Protein AF-A0A2V6BGK1-F1 (afdb_monomer_lite)

Radius of gyration: 13.81 Å; chains: 1; bounding box: 28×22×43 Å

Secondary structure (DSSP, 8-state):
-PPP--------HHHHHHHHHTTPEEEEEETTEEEEESSSSS--TTHHHHHHHHHHHHHHHHHHHHHHH-----------S--

Structure (mmCIF, N/CA/C/O backbone):
data_AF-A0A2V6BGK1-F1
#
_entry.id   AF-A0A2V6BGK1-F1
#
loop_
_atom_site.group_PDB
_atom_site.id
_atom_site.type_symbol
_atom_site.label_atom_id
_atom_site.label_alt_id
_atom_site.label_comp_id
_atom_site.label_asym_id
_atom_site.label_entity_id
_atom_site.label_seq_id
_atom_site.pdbx_PDB_ins_code
_atom_site.Cartn_x
_atom_site.Cartn_y
_atom_site.Cartn_z
_atom_site.occupancy
_atom_site.B_iso_or_equiv
_atom_site.auth_seq_id
_atom_site.auth_comp_id
_atom_site.auth_asym_id
_atom_site.auth_atom_id
_atom_site.pdbx_PDB_model_num
ATOM 1 N N . MET A 1 1 ? 16.161 -10.718 27.384 1.00 38.06 1 MET A N 1
ATOM 2 C CA . MET A 1 1 ? 15.381 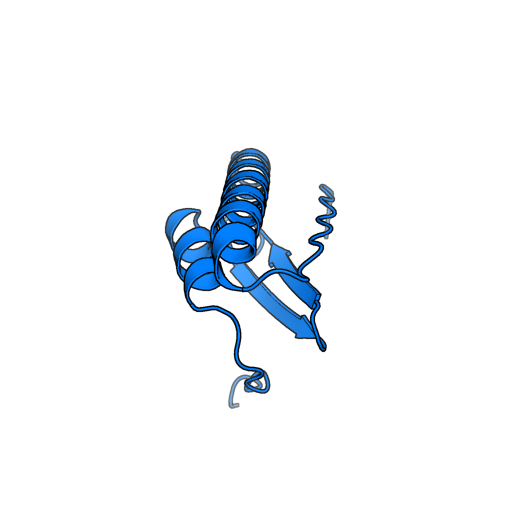-11.383 26.317 1.00 38.06 1 MET A CA 1
ATOM 3 C C . MET A 1 1 ? 15.480 -10.524 25.061 1.00 38.06 1 MET A C 1
ATOM 5 O O . MET A 1 1 ? 14.881 -9.458 25.029 1.00 38.06 1 MET A O 1
ATOM 9 N N . GLY A 1 2 ? 16.334 -10.894 24.102 1.00 37.62 2 GLY A N 1
ATOM 10 C CA . GLY A 1 2 ? 16.548 -10.116 22.874 1.00 37.62 2 GLY A CA 1
ATOM 11 C C . GLY A 1 2 ? 15.387 -10.305 21.900 1.00 37.62 2 GLY A C 1
ATOM 12 O O . GLY A 1 2 ? 14.942 -11.434 21.704 1.00 37.62 2 GLY A O 1
ATOM 13 N N . LYS A 1 3 ? 14.867 -9.211 21.330 1.00 31.42 3 LYS A N 1
ATOM 14 C CA . LYS A 1 3 ? 13.826 -9.276 20.294 1.00 31.42 3 LYS A CA 1
ATOM 15 C C . LYS A 1 3 ? 14.353 -10.069 19.080 1.00 31.42 3 LYS A C 1
ATOM 17 O O . LYS A 1 3 ? 15.533 -9.921 18.760 1.00 31.42 3 LYS A O 1
ATOM 22 N N . PRO A 1 4 ? 13.523 -10.887 18.407 1.00 30.86 4 PRO A N 1
ATOM 23 C CA . PRO A 1 4 ? 13.962 -11.662 17.251 1.00 30.86 4 PRO A CA 1
ATOM 24 C C . PRO A 1 4 ? 14.385 -10.710 16.129 1.00 30.86 4 PRO A C 1
ATOM 26 O O . PRO A 1 4 ? 13.599 -9.870 15.692 1.00 30.86 4 PRO A O 1
ATOM 29 N N . THR A 1 5 ? 15.629 -10.826 15.674 1.00 47.94 5 THR A N 1
ATOM 30 C CA . THR A 1 5 ? 16.156 -10.075 14.536 1.00 47.94 5 THR A CA 1
ATOM 31 C C . THR A 1 5 ? 15.603 -10.671 13.243 1.00 47.94 5 THR A C 1
ATOM 33 O O . THR A 1 5 ? 15.887 -11.814 12.887 1.00 47.94 5 THR A O 1
ATOM 36 N N . VAL A 1 6 ? 14.758 -9.900 12.555 1.00 49.03 6 VAL A N 1
ATOM 37 C CA . VAL A 1 6 ? 14.214 -10.245 11.237 1.00 49.03 6 VAL A CA 1
ATOM 38 C C . VAL A 1 6 ? 15.369 -10.279 10.234 1.00 49.03 6 VAL A C 1
ATOM 40 O O . VAL A 1 6 ? 16.109 -9.306 10.103 1.00 49.03 6 VAL A O 1
ATOM 43 N N . GLY A 1 7 ? 15.546 -11.422 9.567 1.00 38.81 7 GLY A N 1
ATOM 44 C CA . GLY A 1 7 ? 16.595 -11.642 8.574 1.00 38.81 7 GLY A CA 1
ATOM 45 C C . GLY A 1 7 ? 16.526 -10.621 7.438 1.00 38.81 7 GLY A C 1
ATOM 46 O O . GLY A 1 7 ? 15.479 -10.411 6.830 1.00 38.81 7 GLY A O 1
ATOM 47 N N . SER A 1 8 ? 17.657 -9.973 7.177 1.00 41.28 8 SER A N 1
ATOM 48 C CA . SER A 1 8 ? 17.820 -8.896 6.206 1.00 41.28 8 SER A CA 1
ATOM 49 C C . SER A 1 8 ? 17.908 -9.440 4.776 1.00 41.28 8 SER A C 1
ATOM 51 O O . SER A 1 8 ? 19.000 -9.713 4.279 1.00 41.28 8 SER A O 1
ATOM 53 N N . ASN A 1 9 ? 16.767 -9.580 4.100 1.00 39.12 9 ASN A N 1
ATOM 54 C CA . ASN A 1 9 ? 16.741 -9.540 2.634 1.00 39.12 9 ASN A CA 1
ATOM 55 C C . ASN A 1 9 ? 16.837 -8.059 2.206 1.00 39.12 9 ASN A C 1
ATOM 57 O O . ASN A 1 9 ? 16.228 -7.226 2.893 1.00 39.12 9 ASN A O 1
ATOM 61 N N . PRO A 1 10 ? 17.576 -7.685 1.138 1.00 38.62 10 PRO A N 1
ATOM 62 C CA . PRO A 1 10 ? 17.702 -6.293 0.725 1.00 38.62 10 PRO A CA 1
ATOM 63 C C . PRO A 1 10 ? 16.329 -5.796 0.281 1.00 38.62 10 PRO A C 1
ATOM 65 O O . PRO A 1 10 ? 15.846 -6.074 -0.811 1.00 38.62 10 PRO A O 1
ATOM 68 N N . THR A 1 11 ? 15.667 -5.108 1.196 1.00 46.56 11 THR A N 1
ATOM 69 C CA . THR A 1 11 ? 14.364 -4.509 0.966 1.00 46.56 11 THR A CA 1
ATOM 70 C C . THR A 1 11 ? 14.621 -3.151 0.320 1.00 46.56 11 THR A C 1
ATOM 72 O O . THR A 1 11 ? 15.483 -2.415 0.812 1.00 46.56 11 THR A O 1
ATOM 75 N N . PRO A 1 12 ? 13.941 -2.812 -0.786 1.00 49.84 12 PRO A N 1
ATOM 76 C CA . PRO A 1 12 ? 14.162 -1.540 -1.453 1.00 49.84 12 PRO A CA 1
ATOM 77 C C . PRO A 1 12 ? 13.895 -0.384 -0.482 1.00 49.84 12 PRO A C 1
ATOM 79 O O . PRO A 1 12 ? 12.832 -0.316 0.131 1.00 49.84 12 PRO A O 1
ATOM 82 N N . SER A 1 13 ? 14.858 0.531 -0.350 1.00 48.03 13 SER A N 1
ATOM 83 C CA . SER A 1 13 ? 14.843 1.654 0.604 1.00 48.03 13 SER A CA 1
ATOM 84 C C . SER A 1 13 ? 13.551 2.476 0.539 1.00 48.03 13 SER A C 1
ATOM 86 O O . SER A 1 13 ? 13.016 2.882 1.564 1.00 48.03 13 SER A O 1
ATOM 88 N N . VAL A 1 14 ? 13.008 2.622 -0.672 1.00 50.38 14 VAL A N 1
ATOM 89 C CA . VAL A 1 14 ? 11.752 3.323 -0.977 1.00 50.38 14 VAL A CA 1
ATOM 90 C C . VAL A 1 14 ? 10.561 2.792 -0.178 1.00 50.38 14 VAL A C 1
ATOM 92 O O . VAL A 1 14 ? 9.735 3.563 0.291 1.00 50.38 14 VAL A O 1
ATOM 95 N N . THR A 1 15 ? 10.473 1.479 0.036 1.00 56.75 15 THR A N 1
ATOM 96 C CA . THR A 1 15 ? 9.335 0.886 0.750 1.00 56.75 15 THR A CA 1
ATOM 97 C C . THR A 1 15 ? 9.352 1.221 2.242 1.00 56.75 15 THR A C 1
ATOM 99 O O . THR A 1 15 ? 8.317 1.212 2.907 1.00 56.75 15 THR A O 1
ATOM 102 N N . TYR A 1 16 ? 10.535 1.519 2.783 1.00 54.28 16 TYR A N 1
ATOM 103 C CA . TYR A 1 16 ? 10.700 1.865 4.186 1.00 54.28 16 TYR A CA 1
ATOM 104 C C . TYR A 1 16 ? 10.313 3.303 4.495 1.00 54.28 16 TYR A C 1
ATOM 106 O O . TYR A 1 16 ? 9.740 3.536 5.559 1.00 54.28 16 TYR A O 1
ATOM 114 N N . GLU A 1 17 ? 10.617 4.217 3.580 1.00 57.84 17 GLU A N 1
ATOM 115 C CA . GLU A 1 17 ? 10.275 5.633 3.690 1.00 57.84 17 GLU A CA 1
ATOM 116 C C . GLU A 1 17 ? 8.752 5.815 3.685 1.00 57.84 17 GLU A C 1
ATOM 118 O O . GLU A 1 17 ? 8.214 6.489 4.562 1.00 57.84 17 GLU A O 1
ATOM 123 N N . ASP A 1 18 ? 8.050 5.121 2.781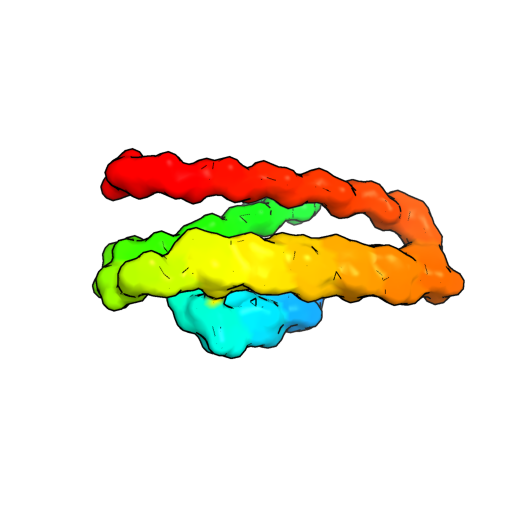 1.00 59.94 18 ASP A N 1
ATOM 124 C CA . ASP A 1 18 ? 6.590 5.206 2.651 1.00 59.94 18 ASP A CA 1
ATOM 125 C C . ASP A 1 18 ? 5.853 4.707 3.914 1.00 59.94 18 ASP A C 1
ATOM 127 O O . ASP A 1 18 ? 4.854 5.294 4.342 1.00 59.94 18 ASP A O 1
ATOM 131 N N . ALA A 1 19 ? 6.355 3.641 4.549 1.00 58.97 19 ALA A N 1
ATOM 132 C CA . ALA A 1 19 ? 5.774 3.088 5.776 1.00 58.97 19 ALA A CA 1
ATOM 133 C C . ALA A 1 19 ? 6.004 3.985 7.003 1.00 58.97 19 ALA A C 1
ATOM 135 O O . ALA A 1 19 ? 5.071 4.209 7.778 1.00 58.97 19 ALA A O 1
ATOM 136 N N . ASP A 1 20 ? 7.217 4.528 7.164 1.00 59.88 20 ASP A N 1
ATOM 137 C CA . ASP A 1 20 ? 7.541 5.399 8.302 1.00 59.88 20 ASP A CA 1
ATOM 138 C C . ASP A 1 20 ? 6.772 6.728 8.211 1.00 59.88 20 ASP A C 1
ATOM 140 O O . ASP A 1 20 ? 6.266 7.223 9.218 1.00 59.88 20 ASP A O 1
ATOM 144 N N . GLN A 1 21 ? 6.594 7.269 7.000 1.00 61.69 21 GLN A N 1
ATOM 145 C CA . GLN A 1 21 ? 5.776 8.467 6.766 1.00 61.69 21 GLN A CA 1
ATOM 146 C C . GLN A 1 21 ? 4.288 8.243 7.068 1.00 61.69 21 GLN A C 1
ATOM 148 O O . GLN A 1 21 ? 3.587 9.174 7.462 1.00 61.69 21 GLN A O 1
ATOM 153 N N . SER A 1 22 ? 3.812 7.007 6.920 1.00 62.12 22 SER A N 1
ATOM 154 C CA . SER A 1 22 ? 2.394 6.658 7.046 1.00 62.12 22 SER A CA 1
ATOM 155 C C . SER A 1 22 ? 2.006 6.137 8.439 1.00 62.12 22 SER A C 1
ATOM 157 O O . SER A 1 22 ? 0.863 5.726 8.635 1.00 62.12 22 SER A O 1
ATOM 159 N N . LYS A 1 23 ? 2.931 6.151 9.415 1.00 68.75 23 LYS A N 1
ATOM 160 C CA . LYS A 1 23 ? 2.763 5.535 10.751 1.00 68.75 23 LYS A CA 1
ATOM 161 C C . LYS A 1 23 ? 2.356 4.058 10.677 1.00 68.75 23 LYS A C 1
ATOM 163 O O . LYS A 1 23 ? 1.517 3.590 11.448 1.00 68.75 23 LYS A O 1
ATOM 168 N N . LEU A 1 24 ? 2.914 3.337 9.709 1.00 72.56 24 LEU A N 1
ATOM 169 C CA . LEU A 1 24 ? 2.615 1.932 9.488 1.00 72.56 24 LEU A CA 1
ATOM 170 C C . LEU A 1 24 ? 3.741 1.055 10.019 1.00 72.56 24 LEU A C 1
ATOM 172 O O . LEU A 1 24 ? 4.924 1.379 9.928 1.00 72.56 24 LEU A O 1
ATOM 176 N N . GLU A 1 25 ? 3.363 -0.090 10.563 1.00 75.31 25 GLU A N 1
ATOM 177 C CA . GLU A 1 25 ? 4.271 -1.038 11.175 1.00 75.31 25 GLU A CA 1
ATOM 178 C C . GLU A 1 25 ? 4.705 -2.109 10.186 1.00 75.31 25 GLU A C 1
ATOM 180 O O . GLU A 1 25 ? 3.908 -2.794 9.538 1.00 75.31 25 GLU A O 1
ATOM 185 N N . LYS A 1 26 ? 6.017 -2.286 10.109 1.00 70.44 26 LYS A N 1
ATOM 186 C CA . LYS A 1 26 ? 6.665 -3.264 9.242 1.00 70.44 26 LYS A CA 1
ATOM 187 C C . LYS A 1 26 ? 6.665 -4.605 9.963 1.00 70.44 26 LYS A C 1
ATOM 189 O O . LYS A 1 26 ? 7.255 -4.720 11.035 1.00 70.44 26 LYS A O 1
ATOM 194 N N . ILE A 1 27 ? 6.031 -5.620 9.377 1.00 59.97 27 ILE A N 1
ATOM 195 C CA . ILE A 1 27 ? 5.888 -6.920 10.044 1.00 59.97 27 ILE A CA 1
ATOM 196 C C . ILE A 1 27 ? 6.996 -7.877 9.618 1.00 59.97 27 ILE A C 1
ATOM 198 O O . ILE A 1 27 ? 7.672 -8.449 10.473 1.00 59.97 27 ILE A O 1
ATOM 202 N N . LYS A 1 28 ? 7.173 -8.099 8.310 1.00 69.06 28 LYS A N 1
ATOM 203 C CA . LYS A 1 28 ? 8.121 -9.098 7.793 1.00 69.06 28 LYS A CA 1
ATOM 204 C C . LYS A 1 28 ? 8.344 -8.966 6.291 1.00 69.06 28 LYS A C 1
ATOM 206 O O . LYS A 1 28 ? 7.466 -8.517 5.556 1.00 69.06 28 LYS A O 1
ATOM 211 N N . THR A 1 29 ? 9.495 -9.465 5.851 1.00 73.25 29 THR A N 1
ATOM 212 C CA . THR A 1 29 ? 9.761 -9.821 4.455 1.00 73.25 29 THR A CA 1
ATOM 213 C C . THR A 1 29 ? 9.881 -11.341 4.344 1.00 73.25 29 THR A C 1
ATOM 215 O O . THR A 1 29 ? 10.446 -11.990 5.227 1.00 73.25 29 THR A O 1
ATOM 218 N N . ILE A 1 30 ? 9.296 -11.934 3.303 1.00 74.69 30 ILE A N 1
ATOM 219 C CA . ILE A 1 30 ? 9.413 -13.369 3.000 1.00 74.69 30 ILE A CA 1
ATOM 220 C C . ILE A 1 30 ? 9.671 -13.492 1.502 1.00 74.69 30 ILE A C 1
ATOM 222 O O . ILE A 1 30 ? 8.759 -13.307 0.700 1.00 74.69 30 ILE A O 1
ATOM 226 N N . GLY A 1 31 ? 10.917 -13.786 1.125 1.00 80.19 31 GLY A N 1
ATOM 227 C CA . GLY A 1 31 ? 11.326 -13.773 -0.280 1.00 80.19 31 GLY A CA 1
ATOM 228 C C . GLY A 1 31 ? 11.168 -12.377 -0.890 1.00 80.19 31 GLY A C 1
ATOM 229 O O . GLY A 1 31 ? 11.771 -11.421 -0.399 1.00 80.19 31 GLY A O 1
ATOM 230 N N . ASP A 1 32 ? 10.357 -12.283 -1.942 1.00 78.50 32 ASP A N 1
ATOM 231 C CA . ASP A 1 32 ? 9.951 -11.047 -2.624 1.00 78.50 32 ASP A CA 1
ATOM 232 C C . ASP A 1 32 ? 8.699 -10.388 -2.008 1.00 78.50 32 ASP A C 1
ATOM 234 O O . ASP A 1 32 ? 8.335 -9.270 -2.374 1.00 78.50 32 ASP A O 1
ATOM 238 N N . GLY A 1 33 ? 8.045 -11.060 -1.057 1.00 81.25 33 GLY A N 1
ATOM 239 C CA . GLY A 1 33 ? 6.875 -10.557 -0.352 1.00 81.25 33 GLY A CA 1
ATOM 240 C C . GLY A 1 33 ? 7.231 -9.576 0.765 1.00 81.25 33 GLY A C 1
ATOM 241 O O . GLY A 1 33 ? 8.128 -9.828 1.577 1.00 81.25 33 GLY A O 1
ATOM 242 N N . TYR A 1 34 ? 6.466 -8.487 0.846 1.00 84.25 34 TYR A N 1
ATOM 243 C CA . TYR A 1 34 ? 6.553 -7.463 1.888 1.00 84.25 34 TYR A CA 1
ATOM 244 C C . TYR A 1 34 ? 5.206 -7.315 2.600 1.00 84.25 34 TYR A C 1
ATOM 246 O O . TYR A 1 34 ? 4.172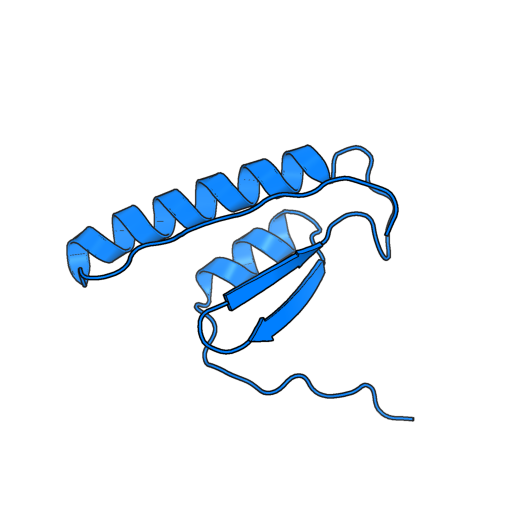 -7.237 1.937 1.00 84.25 34 TYR A O 1
ATOM 254 N N . MET A 1 35 ? 5.210 -7.272 3.936 1.00 85.38 35 MET A N 1
ATOM 255 C CA . MET A 1 35 ? 3.990 -7.165 4.741 1.00 85.38 35 MET A CA 1
ATOM 256 C C . MET A 1 35 ? 4.054 -5.993 5.724 1.00 85.38 35 MET A C 1
ATOM 258 O O . MET A 1 35 ? 5.032 -5.824 6.460 1.00 85.38 35 MET A O 1
ATOM 262 N N . VAL A 1 36 ? 2.962 -5.231 5.762 1.00 85.81 36 VAL A N 1
ATOM 263 C CA . VAL A 1 36 ? 2.772 -4.043 6.601 1.00 85.81 36 VAL A CA 1
ATOM 264 C C . VAL A 1 36 ? 1.425 -4.150 7.303 1.00 85.81 36 VAL A C 1
ATOM 266 O O . VAL A 1 36 ? 0.477 -4.697 6.740 1.00 85.81 36 VAL A O 1
ATOM 269 N N . ALA A 1 37 ? 1.333 -3.616 8.513 1.00 85.56 37 ALA A N 1
ATOM 270 C CA . ALA A 1 37 ? 0.076 -3.435 9.222 1.00 85.56 37 ALA A CA 1
ATOM 271 C C . ALA A 1 37 ? -0.007 -2.037 9.833 1.00 85.56 37 ALA A C 1
ATOM 273 O O . ALA A 1 37 ? 0.997 -1.370 10.042 1.00 85.56 37 ALA A O 1
ATOM 274 N N . GLY A 1 38 ? -1.224 -1.567 10.071 1.00 84.56 38 GLY A N 1
ATOM 275 C CA . GLY A 1 38 ? -1.487 -0.275 10.688 1.00 84.56 38 GLY A CA 1
ATOM 276 C C . GLY A 1 38 ? -2.509 -0.466 11.791 1.00 84.56 38 GLY A C 1
ATOM 277 O O . GLY A 1 38 ? -3.413 -1.285 11.640 1.00 84.56 38 GLY A O 1
ATOM 278 N N . GLY A 1 39 ? -2.366 0.274 12.888 1.00 81.25 39 GLY A N 1
ATOM 279 C CA . GLY A 1 39 ? -3.303 0.183 14.006 1.00 81.25 39 GLY A CA 1
ATOM 280 C C . GLY A 1 39 ? -2.995 -0.906 15.043 1.00 81.25 39 GLY A C 1
ATOM 281 O O . GLY A 1 39 ? -3.847 -1.143 15.893 1.00 81.25 39 GLY A O 1
ATOM 282 N N . LEU A 1 40 ? -1.837 -1.584 14.972 1.00 77.00 40 LEU A N 1
ATOM 283 C CA . LEU A 1 40 ? -1.485 -2.702 15.865 1.00 77.00 40 LEU A CA 1
ATOM 284 C C . LEU A 1 40 ? -0.928 -2.241 17.220 1.00 77.00 40 LEU A C 1
ATOM 286 O O . LEU A 1 40 ? -1.405 -2.701 18.254 1.00 77.00 40 LEU A O 1
ATOM 290 N N . ILE A 1 41 ? 0.070 -1.353 17.233 1.00 72.12 41 ILE A N 1
ATOM 291 C CA . 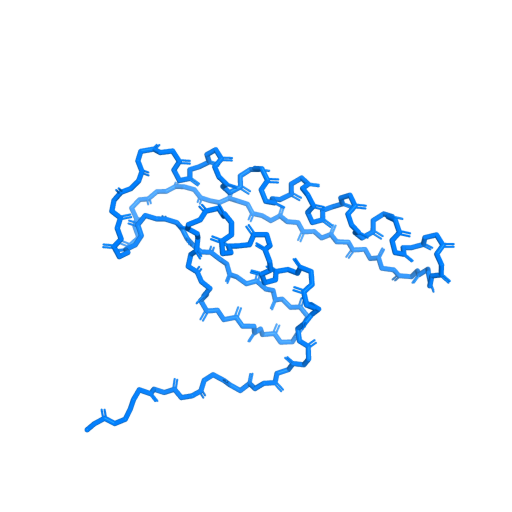ILE A 1 41 ? 0.655 -0.786 18.458 1.00 72.12 41 ILE A CA 1
ATOM 292 C C . ILE A 1 41 ? -0.078 0.497 18.847 1.00 72.12 41 ILE A C 1
ATOM 294 O O . ILE A 1 41 ? -0.482 0.648 19.999 1.00 72.12 41 ILE A O 1
ATOM 298 N N . GLU A 1 42 ? -0.276 1.410 17.894 1.00 74.25 42 GLU A N 1
ATOM 299 C CA . GLU A 1 42 ? -1.052 2.636 18.099 1.00 74.25 42 GLU A CA 1
ATOM 300 C C . GLU A 1 42 ? -2.351 2.580 17.304 1.00 74.25 42 GLU A C 1
ATOM 302 O O . GLU A 1 42 ? -2.332 2.481 16.076 1.00 74.25 42 GLU A O 1
ATOM 307 N N . GLN A 1 43 ? -3.488 2.678 18.000 1.00 73.25 43 GLN A N 1
ATOM 308 C CA . GLN A 1 43 ? -4.783 2.786 17.340 1.00 73.25 43 GLN A CA 1
ATOM 309 C C . GLN A 1 43 ? -4.810 4.029 16.451 1.00 73.25 43 GLN A C 1
ATOM 311 O O . GLN A 1 43 ? -4.605 5.153 16.906 1.00 73.25 43 GLN A O 1
ATOM 316 N N . ASN A 1 44 ? -5.100 3.816 15.174 1.00 76.06 44 ASN A N 1
ATOM 317 C CA . ASN A 1 44 ? -5.166 4.869 14.179 1.00 76.06 44 ASN A CA 1
ATOM 318 C C . ASN A 1 44 ? -6.446 4.684 13.366 1.00 76.06 44 ASN A C 1
ATOM 320 O O . ASN A 1 44 ? -6.517 3.758 12.569 1.00 76.06 44 ASN A O 1
ATOM 324 N N . ALA A 1 45 ? -7.442 5.556 13.541 1.00 80.81 45 ALA A N 1
ATOM 325 C CA . ALA A 1 45 ? -8.697 5.483 12.785 1.00 80.81 45 ALA A CA 1
ATOM 326 C C . ALA A 1 45 ? -8.483 5.573 11.259 1.00 80.81 45 ALA A C 1
ATOM 328 O O . ALA A 1 45 ? -9.276 5.036 10.489 1.00 80.81 45 ALA A O 1
ATOM 329 N N . ASP A 1 46 ? -7.369 6.170 10.831 1.00 85.38 46 ASP A N 1
ATOM 330 C CA . ASP A 1 46 ? -7.006 6.372 9.432 1.00 85.38 46 ASP A CA 1
ATOM 331 C C . ASP A 1 46 ? -6.063 5.280 8.897 1.00 85.38 46 ASP A C 1
ATOM 333 O O . ASP A 1 46 ? -5.517 5.414 7.798 1.00 85.38 46 ASP A O 1
ATOM 337 N N . HIS A 1 47 ? -5.864 4.174 9.633 1.00 86.00 47 HIS A N 1
ATOM 338 C CA . HIS A 1 47 ? -4.924 3.110 9.254 1.00 86.00 47 HIS A CA 1
ATOM 339 C C . HIS A 1 47 ? -5.188 2.569 7.837 1.00 86.00 47 HIS A C 1
ATOM 341 O O . HIS A 1 47 ? -4.251 2.264 7.101 1.00 86.00 47 HIS A O 1
ATOM 347 N N . LEU A 1 48 ? -6.456 2.476 7.420 1.00 87.88 48 LEU A N 1
ATOM 348 C CA . LEU A 1 48 ? -6.827 2.007 6.085 1.00 87.88 48 LEU A CA 1
ATOM 349 C C . LEU A 1 48 ? -6.456 3.026 5.001 1.00 87.88 48 LEU A C 1
ATOM 351 O O . LEU A 1 48 ? -5.935 2.644 3.955 1.00 87.88 48 LEU A O 1
ATOM 355 N N . ALA A 1 49 ? -6.692 4.315 5.247 1.00 88.56 49 ALA A N 1
ATOM 356 C CA . ALA A 1 49 ? -6.338 5.371 4.302 1.00 88.56 49 ALA A CA 1
ATOM 357 C C . ALA A 1 49 ? -4.815 5.465 4.124 1.00 88.56 49 ALA A C 1
ATOM 359 O O . ALA A 1 49 ? -4.327 5.556 2.995 1.00 88.56 49 ALA A O 1
ATOM 360 N N . ALA A 1 50 ? -4.062 5.353 5.222 1.00 87.00 50 ALA A N 1
ATOM 361 C CA . ALA A 1 50 ? -2.605 5.270 5.203 1.00 87.00 50 ALA A CA 1
ATOM 362 C C . ALA A 1 50 ? -2.116 4.060 4.383 1.00 87.00 50 ALA A C 1
ATOM 364 O O . ALA A 1 50 ? -1.269 4.210 3.502 1.00 87.00 50 ALA A O 1
ATOM 365 N N . MET A 1 51 ? -2.713 2.878 4.588 1.00 89.38 51 MET A N 1
ATOM 366 C CA . MET A 1 51 ? -2.397 1.668 3.816 1.00 89.38 51 MET A CA 1
ATOM 367 C C . MET A 1 51 ? -2.681 1.809 2.322 1.00 89.38 51 MET A C 1
ATOM 369 O O . MET A 1 51 ? -1.849 1.439 1.494 1.00 89.38 51 MET A O 1
ATOM 373 N N . ALA A 1 52 ? -3.844 2.355 1.965 1.00 91.25 52 ALA A N 1
ATOM 374 C CA . ALA A 1 52 ? -4.207 2.585 0.572 1.00 91.25 52 ALA A CA 1
ATOM 375 C C . ALA A 1 52 ? -3.253 3.588 -0.098 1.00 91.25 52 ALA A C 1
ATOM 377 O O . ALA A 1 52 ? -2.832 3.381 -1.235 1.00 91.25 52 ALA A O 1
ATOM 378 N N . THR A 1 53 ? -2.863 4.640 0.625 1.00 90.19 53 THR A N 1
ATOM 379 C CA . THR A 1 53 ? -1.912 5.650 0.140 1.00 90.19 53 THR A CA 1
ATOM 380 C C . THR A 1 53 ? -0.540 5.034 -0.117 1.00 90.19 53 THR A C 1
ATOM 382 O O . THR A 1 53 ? 0.014 5.204 -1.205 1.00 90.19 53 THR A O 1
ATOM 385 N N . MET A 1 54 ? -0.027 4.244 0.831 1.00 87.56 54 MET A N 1
ATOM 386 C CA . MET A 1 54 ? 1.229 3.513 0.667 1.00 87.56 54 MET A CA 1
ATOM 387 C C . MET A 1 54 ? 1.169 2.556 -0.531 1.00 87.56 54 MET A C 1
ATOM 389 O O . MET A 1 54 ? 2.092 2.524 -1.344 1.00 87.56 54 MET A O 1
ATOM 393 N N . ALA A 1 55 ? 0.072 1.810 -0.690 1.00 90.62 55 ALA A N 1
ATOM 394 C CA . ALA A 1 55 ? -0.097 0.886 -1.807 1.00 90.62 55 ALA A CA 1
ATOM 395 C C . ALA A 1 55 ? 0.003 1.595 -3.171 1.00 90.62 55 ALA A C 1
ATOM 397 O O . ALA A 1 55 ? 0.688 1.114 -4.078 1.00 90.62 55 ALA A O 1
ATOM 398 N N . LEU A 1 56 ? -0.636 2.761 -3.310 1.00 90.56 56 LEU A N 1
ATOM 399 C CA . LEU A 1 56 ? -0.568 3.574 -4.526 1.00 90.56 56 LEU A CA 1
ATOM 400 C C . LEU A 1 56 ? 0.848 4.111 -4.777 1.00 90.56 56 LEU A C 1
ATOM 402 O O . LEU A 1 56 ? 1.342 4.018 -5.904 1.00 90.56 56 LEU A O 1
ATOM 406 N N . ALA A 1 57 ? 1.517 4.621 -3.739 1.00 88.50 57 ALA A N 1
ATOM 407 C CA . ALA A 1 57 ? 2.888 5.120 -3.832 1.00 88.50 57 ALA A CA 1
ATOM 408 C C . ALA A 1 57 ? 3.867 4.019 -4.275 1.00 88.50 57 ALA A C 1
ATOM 410 O O . ALA A 1 57 ? 4.631 4.207 -5.225 1.00 88.50 57 ALA A O 1
ATOM 411 N N . MET A 1 58 ? 3.779 2.827 -3.677 1.00 88.56 58 MET A N 1
ATOM 412 C CA . MET A 1 58 ? 4.600 1.672 -4.056 1.00 88.56 58 MET A CA 1
ATOM 413 C C . MET A 1 58 ? 4.385 1.267 -5.516 1.00 88.56 58 MET A C 1
ATOM 415 O O . MET A 1 58 ? 5.349 0.988 -6.235 1.00 88.56 58 MET A O 1
ATOM 419 N N . HIS A 1 59 ? 3.134 1.259 -5.978 1.00 91.12 59 HIS A N 1
ATOM 420 C CA . HIS A 1 59 ? 2.814 0.911 -7.358 1.00 91.12 59 HIS A CA 1
ATOM 421 C C . HIS A 1 59 ? 3.388 1.931 -8.353 1.00 91.12 59 HIS A C 1
ATOM 423 O O . HIS A 1 59 ? 3.953 1.556 -9.385 1.00 91.12 59 HIS A O 1
ATOM 429 N N . GLU A 1 60 ? 3.308 3.222 -8.025 1.00 90.19 60 GLU A N 1
ATOM 430 C CA . GLU A 1 60 ? 3.913 4.295 -8.816 1.00 90.19 60 GLU A CA 1
ATOM 431 C C . GLU A 1 60 ? 5.440 4.172 -8.870 1.00 90.19 60 GLU A C 1
ATOM 433 O O . GLU A 1 60 ? 6.052 4.316 -9.931 1.00 90.19 60 GLU A O 1
ATOM 438 N N . ASN A 1 61 ? 6.064 3.853 -7.740 1.00 88.00 61 ASN A N 1
ATOM 439 C CA . ASN A 1 61 ? 7.509 3.694 -7.639 1.00 88.00 61 ASN A CA 1
ATOM 440 C C . ASN A 1 61 ? 8.014 2.498 -8.456 1.00 88.00 61 ASN A C 1
ATOM 442 O O . ASN A 1 61 ? 9.023 2.621 -9.158 1.00 88.00 61 ASN A O 1
ATOM 446 N N . VAL A 1 62 ? 7.294 1.371 -8.457 1.00 89.31 62 VAL A N 1
ATOM 447 C CA . VAL A 1 62 ? 7.611 0.235 -9.338 1.00 89.31 62 VAL A CA 1
ATOM 448 C C . VAL A 1 62 ? 7.432 0.613 -10.806 1.00 89.31 62 VAL A C 1
ATOM 450 O O . VAL A 1 62 ? 8.307 0.311 -11.616 1.00 89.31 62 VAL A O 1
ATOM 453 N N . ARG A 1 63 ? 6.366 1.344 -11.162 1.00 89.06 63 ARG A N 1
ATOM 454 C CA . ARG A 1 63 ? 6.162 1.833 -12.536 1.00 89.06 63 ARG A CA 1
ATOM 455 C C . ARG A 1 63 ? 7.323 2.713 -13.006 1.00 89.06 63 ARG A C 1
ATOM 457 O O . ARG A 1 63 ? 7.854 2.495 -14.094 1.00 89.06 63 ARG A O 1
ATOM 464 N N . LYS A 1 64 ? 7.754 3.668 -12.178 1.00 89.12 64 LYS A N 1
ATOM 465 C CA . LYS A 1 64 ? 8.919 4.525 -12.455 1.00 89.12 64 LYS A CA 1
ATOM 466 C C . LYS A 1 64 ? 10.198 3.701 -12.575 1.00 89.12 64 LYS A C 1
ATOM 468 O O . LYS A 1 64 ? 10.957 3.889 -13.519 1.00 89.12 64 LYS A O 1
ATOM 473 N N . SER A 1 65 ? 10.417 2.747 -11.678 1.00 88.00 65 SER A N 1
ATOM 474 C CA . SER A 1 65 ? 11.615 1.898 -11.693 1.00 88.00 65 SER A CA 1
ATOM 475 C C . SER A 1 65 ? 11.674 1.005 -12.935 1.00 88.00 65 SER A C 1
ATOM 477 O O . SER A 1 65 ? 12.737 0.848 -13.536 1.00 88.00 65 SER A O 1
ATOM 479 N N . ASN A 1 66 ? 10.524 0.500 -13.390 1.00 88.75 66 ASN A N 1
ATOM 480 C CA . ASN A 1 66 ? 10.410 -0.287 -14.616 1.00 88.75 66 ASN A CA 1
ATOM 481 C C . ASN A 1 66 ? 10.841 0.478 -15.871 1.00 88.75 66 ASN A C 1
ATOM 483 O O . ASN A 1 66 ? 11.328 -0.154 -16.802 1.00 88.75 66 ASN A O 1
ATOM 487 N N . SER A 1 67 ? 10.736 1.810 -15.897 1.00 86.88 67 SER A N 1
ATOM 48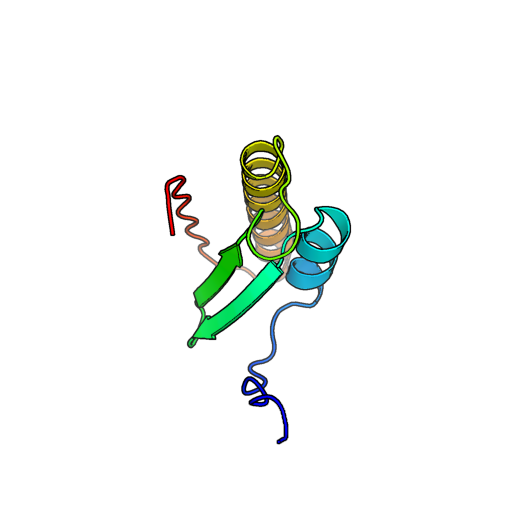8 C CA . SER A 1 67 ? 11.235 2.600 -17.033 1.00 86.88 67 SER A CA 1
ATOM 489 C C . SER A 1 67 ? 12.758 2.520 -17.203 1.00 86.88 67 SER A C 1
ATOM 491 O O . SER A 1 67 ? 13.259 2.696 -18.310 1.00 86.88 67 SER A O 1
ATOM 493 N N . LYS A 1 68 ? 13.493 2.235 -16.118 1.00 88.12 68 LYS A N 1
ATOM 494 C CA . LYS A 1 68 ? 14.960 2.161 -16.100 1.00 88.12 68 LYS A CA 1
ATOM 495 C C . LYS A 1 68 ? 15.489 0.729 -16.082 1.00 88.12 68 LYS A C 1
ATOM 497 O O . LYS A 1 68 ? 16.510 0.456 -16.702 1.00 88.12 68 LYS A O 1
ATOM 502 N N . PHE A 1 69 ? 14.831 -0.159 -15.345 1.00 86.06 69 PHE A N 1
ATOM 503 C CA . PHE A 1 69 ? 15.329 -1.512 -15.082 1.00 86.06 69 PHE A CA 1
ATOM 504 C C . PHE A 1 69 ? 14.483 -2.609 -15.742 1.00 86.06 69 PHE A C 1
ATOM 506 O O . PHE A 1 69 ? 15.014 -3.665 -16.068 1.00 86.06 69 PHE A O 1
ATOM 513 N N . GLY A 1 70 ? 13.193 -2.342 -15.981 1.00 88.06 70 GLY A N 1
ATOM 514 C CA . GLY A 1 70 ? 12.229 -3.306 -16.514 1.00 88.06 70 GLY A CA 1
ATOM 515 C C . GLY A 1 70 ? 11.992 -4.536 -15.624 1.00 88.06 70 GLY A C 1
ATOM 516 O O . GLY A 1 70 ? 12.673 -4.764 -14.630 1.00 88.06 70 GLY A O 1
ATOM 517 N N . GLY A 1 71 ? 11.007 -5.353 -16.007 1.00 87.94 71 GLY A N 1
ATOM 518 C CA . GLY A 1 71 ? 10.849 -6.720 -15.494 1.00 87.94 71 GLY A CA 1
ATOM 519 C C . GLY A 1 71 ? 10.148 -6.888 -14.141 1.00 87.94 71 GLY A C 1
ATOM 520 O O . GLY A 1 71 ? 9.938 -8.026 -13.728 1.00 87.94 71 GLY A O 1
ATOM 521 N N . PHE A 1 72 ? 9.735 -5.815 -13.462 1.00 88.44 72 PHE A N 1
ATOM 522 C CA . PHE A 1 72 ? 9.009 -5.928 -12.195 1.00 88.44 72 PHE A CA 1
ATOM 523 C C . PHE A 1 72 ? 7.491 -5.947 -12.404 1.00 88.44 72 PHE A C 1
ATOM 525 O O . PHE A 1 72 ? 6.936 -5.122 -13.129 1.00 88.44 72 PHE A O 1
ATOM 532 N N . SER A 1 73 ? 6.801 -6.846 -11.703 1.00 88.81 73 SER A N 1
ATOM 533 C CA . SER A 1 73 ? 5.339 -6.869 -11.607 1.00 88.81 73 SER A CA 1
ATOM 534 C C . SER A 1 73 ? 4.946 -6.885 -10.136 1.00 88.81 73 SER A C 1
ATOM 536 O O . SER A 1 73 ? 5.215 -7.860 -9.437 1.00 88.81 73 SER A O 1
ATOM 538 N N . LEU A 1 74 ? 4.304 -5.816 -9.665 1.00 89.50 74 LEU A N 1
ATOM 539 C CA . LEU A 1 74 ? 3.877 -5.690 -8.274 1.00 89.50 74 LEU A CA 1
ATOM 540 C C . LEU A 1 74 ? 2.410 -6.103 -8.122 1.00 89.50 74 LEU A C 1
ATOM 542 O O . LEU A 1 74 ? 1.558 -5.694 -8.906 1.00 89.50 74 LEU A O 1
ATOM 546 N N . ARG A 1 75 ? 2.109 -6.892 -7.089 1.00 92.75 75 ARG A N 1
ATOM 547 C CA . ARG A 1 75 ? 0.741 -7.200 -6.651 1.00 92.75 75 ARG A CA 1
ATOM 548 C C . ARG A 1 75 ? 0.609 -6.798 -5.191 1.00 92.75 75 ARG A C 1
ATOM 550 O O . ARG A 1 75 ? 1.469 -7.155 -4.392 1.00 92.75 75 ARG A O 1
ATOM 557 N N . ILE A 1 76 ? -0.454 -6.075 -4.853 1.00 92.88 76 ILE A N 1
ATOM 558 C CA . ILE A 1 76 ? -0.723 -5.617 -3.487 1.00 92.88 76 ILE A CA 1
ATOM 559 C C . ILE A 1 76 ? -2.108 -6.114 -3.080 1.00 92.88 76 ILE A C 1
ATOM 561 O O . ILE A 1 76 ? -3.082 -5.885 -3.794 1.00 92.88 76 ILE A O 1
ATOM 565 N N . GLY A 1 77 ? -2.182 -6.798 -1.940 1.00 91.94 77 GLY A N 1
ATOM 566 C CA . GLY A 1 77 ? -3.434 -7.155 -1.278 1.00 91.94 77 GLY A CA 1
ATOM 567 C C . GLY A 1 77 ? -3.609 -6.326 -0.009 1.00 91.94 77 GLY A C 1
ATOM 568 O O . GLY A 1 77 ? -2.645 -6.130 0.727 1.00 91.94 77 GLY A O 1
ATOM 569 N N . LEU A 1 78 ? -4.830 -5.853 0.241 1.00 91.38 78 LEU A N 1
ATOM 570 C CA . LEU A 1 78 ? -5.202 -5.123 1.453 1.00 91.38 78 LEU A CA 1
ATOM 571 C C . LEU A 1 78 ? -6.362 -5.849 2.140 1.00 91.38 78 LEU A C 1
ATOM 573 O O . LEU A 1 78 ? -7.345 -6.202 1.494 1.00 91.38 78 LEU A O 1
ATOM 577 N N . GLN A 1 79 ? -6.241 -6.045 3.450 1.00 90.75 79 GLN A N 1
ATOM 578 C CA . GLN A 1 79 ? -7.247 -6.663 4.314 1.00 90.75 79 GLN A CA 1
ATOM 579 C C . GLN A 1 79 ? -7.461 -5.740 5.517 1.00 90.75 79 GLN A C 1
ATOM 581 O O . GLN A 1 79 ? -6.491 -5.250 6.093 1.00 90.75 79 GLN A O 1
ATOM 586 N N . VAL A 1 80 ? -8.718 -5.535 5.916 1.00 89.62 80 VAL A N 1
ATOM 587 C CA . VAL A 1 80 ? -9.080 -4.846 7.162 1.00 89.62 80 VAL A CA 1
ATOM 588 C C . VAL A 1 80 ? -10.005 -5.730 7.978 1.00 89.62 80 VAL A C 1
ATOM 590 O O . VAL A 1 80 ? -10.955 -6.303 7.450 1.00 89.62 80 VAL A O 1
ATOM 593 N N . GLY A 1 81 ? -9.727 -5.829 9.271 1.00 87.12 81 GLY A N 1
ATOM 594 C CA . GLY A 1 81 ? -10.536 -6.576 10.218 1.00 87.12 81 GLY A CA 1
ATOM 595 C C . GLY A 1 81 ? -9.859 -6.649 11.577 1.00 87.12 81 GLY A C 1
ATOM 596 O O . GLY A 1 81 ? -8.767 -6.114 11.764 1.00 87.12 81 GLY A O 1
ATOM 597 N N . SER A 1 82 ? -10.518 -7.327 12.513 1.00 83.00 82 SER A N 1
ATOM 598 C CA . SER A 1 82 ? -9.881 -7.713 13.770 1.00 83.00 82 SER A CA 1
ATOM 599 C C . SER A 1 82 ? -8.744 -8.690 13.474 1.00 83.00 82 SER A C 1
ATOM 601 O O . SER A 1 82 ? -8.943 -9.643 12.715 1.00 83.00 82 SER A O 1
ATOM 603 N N . VAL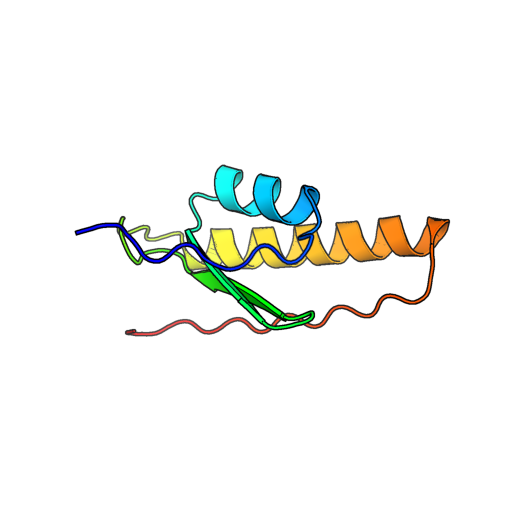 A 1 83 ? -7.583 -8.452 14.079 1.00 76.56 83 VAL A N 1
ATOM 604 C CA . VAL A 1 83 ? -6.369 -9.273 13.959 1.00 76.56 83 VAL A CA 1
ATOM 605 C C . VAL A 1 83 ? -5.797 -9.603 15.325 1.00 76.56 83 VAL A C 1
ATOM 607 O O . VAL A 1 83 ? -6.095 -8.846 16.276 1.00 76.56 83 VAL A O 1
#

Sequence (83 aa):
MGKPTVGSNPTPSVTYEDADQSKLEKIKTIGDGYMVAGGLIEQNADHLAAMATMALAMHENVRKSNSKFGGFSLRIGLQVGSV

pLDDT: mean 74.56, std 17.78, range [30.86, 92.88]

Foldseek 3Di:
DDDDDADDDPDPPQLVVLQVVLVWAWDHDDPPDGDIFPCPPPRDPCRVVSVVVSVVSVVVVVVVVCVPVNDDDDDDDDDDDDD